Protein AF-A0A940CC14-F1 (afdb_monomer)

Structure (mmCIF, N/CA/C/O backbone):
data_AF-A0A940CC14-F1
#
_entry.id   AF-A0A940CC14-F1
#
loop_
_atom_site.group_PDB
_atom_site.id
_atom_site.type_symbol
_atom_site.label_atom_id
_atom_site.label_alt_id
_atom_site.label_comp_id
_atom_site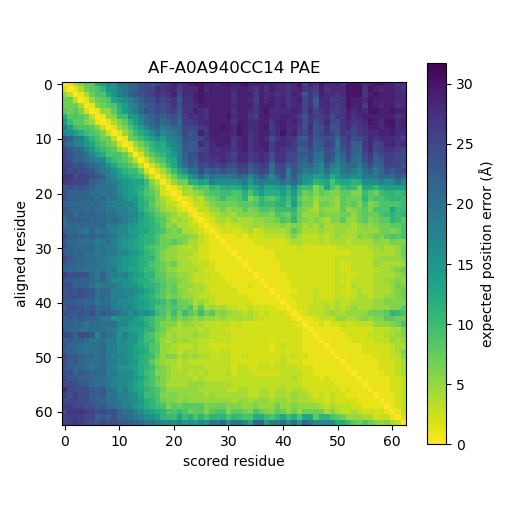.label_asym_id
_atom_site.label_entity_id
_atom_site.label_seq_id
_atom_site.pdbx_PDB_ins_code
_atom_site.Cartn_x
_atom_site.Cartn_y
_atom_site.Cartn_z
_atom_site.occupancy
_atom_site.B_iso_or_equiv
_atom_site.auth_seq_id
_atom_site.auth_comp_id
_atom_site.auth_asym_id
_atom_site.auth_atom_id
_atom_site.pdbx_PDB_model_num
ATOM 1 N N . MET A 1 1 ? 46.524 -14.607 -15.435 1.00 49.44 1 MET A N 1
ATOM 2 C CA . MET A 1 1 ? 45.149 -14.079 -15.555 1.00 49.44 1 MET A CA 1
ATOM 3 C C . MET A 1 1 ? 44.389 -14.491 -14.307 1.00 49.44 1 MET A C 1
ATOM 5 O O . MET A 1 1 ? 43.983 -15.639 -14.213 1.00 49.44 1 MET A O 1
ATOM 9 N N . ALA A 1 2 ? 44.298 -13.608 -13.315 1.00 46.69 2 ALA A N 1
ATOM 10 C CA . ALA A 1 2 ? 43.555 -13.850 -12.083 1.00 46.69 2 ALA A CA 1
ATOM 11 C C . ALA A 1 2 ? 42.546 -12.709 -11.924 1.00 46.69 2 ALA A C 1
ATOM 13 O O . ALA A 1 2 ? 42.939 -11.565 -11.709 1.00 46.69 2 ALA A O 1
ATOM 14 N N . SER A 1 3 ? 41.261 -13.025 -12.100 1.00 52.75 3 SER A N 1
ATOM 15 C CA . SER A 1 3 ? 40.155 -12.155 -11.706 1.00 52.75 3 SER A CA 1
ATOM 16 C C . SER A 1 3 ? 40.129 -12.054 -10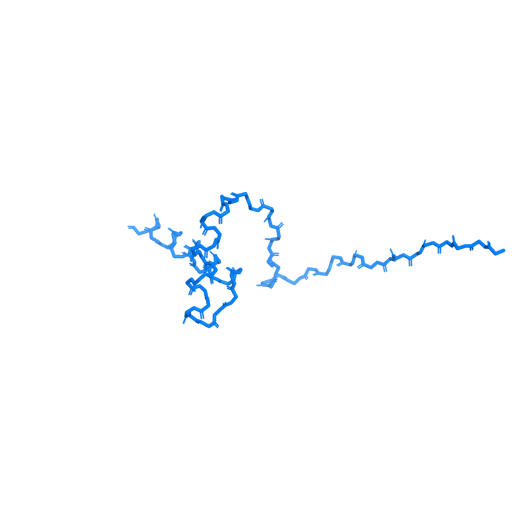.188 1.00 52.75 3 SER A C 1
ATOM 18 O O . SER A 1 3 ? 39.932 -13.061 -9.513 1.00 52.75 3 SER A O 1
ATOM 20 N N . ALA A 1 4 ? 40.283 -10.843 -9.662 1.00 52.41 4 ALA A N 1
ATOM 21 C CA . ALA A 1 4 ? 39.951 -10.523 -8.284 1.00 52.41 4 ALA A CA 1
ATOM 22 C C . ALA A 1 4 ? 38.758 -9.568 -8.307 1.00 52.41 4 ALA A C 1
ATOM 24 O O . ALA A 1 4 ? 38.840 -8.448 -8.809 1.00 52.41 4 ALA A O 1
ATOM 25 N N . ALA A 1 5 ? 37.635 -10.073 -7.805 1.00 57.50 5 ALA A N 1
ATOM 26 C CA . ALA A 1 5 ? 36.448 -9.307 -7.497 1.00 57.50 5 ALA A CA 1
ATOM 27 C C . ALA A 1 5 ? 36.796 -8.183 -6.513 1.00 57.50 5 ALA A C 1
ATOM 29 O O . ALA A 1 5 ? 37.397 -8.422 -5.468 1.00 57.50 5 ALA A O 1
ATOM 30 N N . GLY A 1 6 ? 36.377 -6.970 -6.847 1.00 48.00 6 GLY A N 1
ATOM 31 C CA . GLY A 1 6 ? 36.411 -5.827 -5.955 1.00 48.00 6 GLY A CA 1
ATOM 32 C C . GLY A 1 6 ? 35.157 -5.012 -6.196 1.00 48.00 6 GLY A C 1
ATOM 33 O O . GLY A 1 6 ? 35.153 -4.127 -7.043 1.00 48.00 6 GLY A O 1
ATOM 34 N N . THR A 1 7 ? 34.085 -5.320 -5.472 1.00 60.94 7 THR A N 1
ATOM 35 C CA . THR A 1 7 ? 32.978 -4.378 -5.302 1.00 60.94 7 THR A CA 1
ATOM 36 C C . THR A 1 7 ? 33.112 -3.764 -3.913 1.00 60.94 7 THR A C 1
ATOM 38 O O . THR A 1 7 ? 32.746 -4.418 -2.936 1.00 60.94 7 THR A O 1
ATOM 41 N N . PRO A 1 8 ? 33.646 -2.540 -3.784 1.00 58.78 8 PRO A N 1
ATOM 42 C CA . PRO A 1 8 ? 33.455 -1.731 -2.596 1.00 58.78 8 PRO A CA 1
ATOM 43 C C . PRO A 1 8 ? 32.419 -0.640 -2.896 1.00 58.78 8 PRO A C 1
ATOM 45 O O . PRO A 1 8 ? 32.474 0.008 -3.937 1.00 58.78 8 PRO A O 1
ATOM 48 N 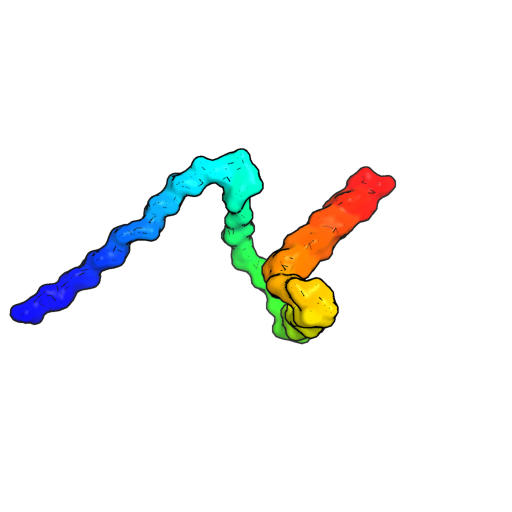N . GLY A 1 9 ? 31.461 -0.449 -1.993 1.00 48.72 9 GLY A N 1
ATOM 49 C CA . GLY A 1 9 ? 30.498 0.648 -2.111 1.00 48.72 9 GLY A CA 1
ATOM 50 C C . GLY A 1 9 ? 29.225 0.466 -1.293 1.00 48.72 9 GLY A C 1
ATOM 51 O O . GLY A 1 9 ? 28.144 0.740 -1.792 1.00 48.72 9 GLY A O 1
ATOM 52 N N . ASN A 1 10 ? 29.327 -0.038 -0.060 1.00 59.69 10 ASN A N 1
ATOM 53 C CA . ASN A 1 10 ? 28.292 0.200 0.948 1.00 59.69 10 ASN A CA 1
ATOM 54 C C . ASN A 1 10 ? 28.767 1.379 1.797 1.00 59.69 10 ASN A C 1
ATOM 56 O O . ASN A 1 10 ? 29.395 1.194 2.839 1.00 59.69 10 ASN A O 1
ATOM 60 N N . GLU A 1 11 ? 28.514 2.587 1.308 1.00 61.09 11 GLU A N 1
ATOM 61 C CA . GLU A 1 11 ? 28.630 3.817 2.086 1.00 61.09 11 GLU A CA 1
ATOM 62 C C . GLU A 1 11 ? 27.361 3.974 2.939 1.00 61.09 11 GLU A C 1
ATOM 64 O O . GLU A 1 11 ? 26.257 4.007 2.390 1.00 61.09 11 GLU A O 1
ATOM 69 N N . PRO A 1 12 ? 27.459 4.052 4.279 1.00 64.56 12 PRO A N 1
ATOM 70 C CA . PRO A 1 12 ? 26.334 4.441 5.105 1.00 64.56 12 PRO A CA 1
ATOM 71 C C . PRO A 1 12 ? 26.341 5.968 5.214 1.00 64.56 12 PRO A C 1
ATOM 73 O O . PRO A 1 12 ? 26.874 6.521 6.172 1.00 64.56 12 PRO A O 1
ATOM 76 N N . GLU A 1 13 ? 25.766 6.664 4.234 1.00 54.03 13 GLU A N 1
ATOM 77 C CA . GLU A 1 13 ? 25.535 8.106 4.357 1.00 54.03 13 GLU A CA 1
ATOM 78 C C . GLU A 1 13 ? 24.175 8.344 5.034 1.00 54.03 13 GLU A C 1
ATOM 80 O O . GLU A 1 13 ? 23.101 8.119 4.473 1.00 54.03 13 GLU A O 1
ATOM 85 N N . GLN A 1 14 ? 24.231 8.721 6.312 1.00 57.28 14 GLN A N 1
ATOM 86 C CA . GLN A 1 14 ? 23.076 9.091 7.124 1.00 57.28 14 GLN A CA 1
ATOM 87 C C . GLN A 1 14 ? 22.531 10.454 6.689 1.00 57.28 14 GLN A C 1
ATOM 89 O O . GLN A 1 14 ? 23.166 11.481 6.905 1.00 57.28 14 GLN A O 1
ATOM 94 N N . ALA A 1 15 ? 21.306 10.454 6.160 1.00 49.00 15 ALA A N 1
ATOM 95 C CA . ALA A 1 15 ? 20.454 11.634 6.073 1.00 49.00 15 ALA A CA 1
ATOM 96 C C . ALA A 1 15 ? 19.224 11.446 6.981 1.00 49.00 15 ALA A C 1
ATOM 98 O O . ALA A 1 15 ? 18.253 10.757 6.639 1.00 49.00 15 ALA A O 1
ATOM 99 N N . ASP A 1 16 ? 19.290 12.066 8.159 1.00 56.97 16 ASP A N 1
ATOM 100 C CA . ASP A 1 16 ? 18.248 12.205 9.183 1.00 56.97 16 ASP A CA 1
ATOM 101 C C . ASP A 1 16 ? 16.999 12.944 8.645 1.00 56.97 16 ASP A C 1
ATOM 103 O O . ASP A 1 16 ? 16.801 14.134 8.862 1.00 56.97 16 ASP A O 1
ATOM 107 N N . ASN A 1 17 ? 16.187 12.226 7.861 1.00 53.72 17 ASN A N 1
ATOM 108 C CA . ASN A 1 17 ? 14.742 12.375 7.556 1.00 53.72 17 ASN A CA 1
ATOM 109 C C . ASN A 1 17 ? 14.356 11.562 6.300 1.00 53.72 17 ASN A C 1
ATOM 111 O O . ASN A 1 17 ? 13.175 11.351 6.042 1.00 53.72 17 ASN A O 1
ATOM 115 N N . CYS A 1 18 ? 15.341 11.071 5.534 1.00 50.34 18 CYS A N 1
ATOM 116 C CA . CYS A 1 18 ? 15.148 10.238 4.338 1.00 50.34 18 CYS A CA 1
ATOM 117 C C . CYS A 1 18 ? 15.640 8.786 4.538 1.00 50.34 18 CYS A C 1
ATOM 119 O O . CYS A 1 18 ? 15.596 7.962 3.626 1.00 50.34 18 CYS A O 1
ATOM 121 N N . ALA A 1 19 ? 16.108 8.435 5.739 1.00 59.94 19 ALA A N 1
ATOM 122 C CA . ALA A 1 19 ? 16.573 7.090 6.060 1.00 59.94 19 ALA A CA 1
ATOM 123 C C . ALA A 1 19 ? 15.389 6.126 6.267 1.00 59.94 19 ALA A C 1
ATOM 125 O O . ALA A 1 19 ? 14.987 5.813 7.392 1.00 59.94 19 ALA A O 1
ATOM 126 N N . LYS A 1 20 ? 14.816 5.633 5.162 1.00 66.44 20 LYS A N 1
ATOM 127 C CA . LYS A 1 20 ? 13.854 4.522 5.187 1.00 66.44 20 LYS A CA 1
ATOM 128 C C . LYS A 1 20 ? 14.561 3.283 5.730 1.00 66.44 20 LYS A C 1
ATOM 130 O O . LYS A 1 20 ? 15.418 2.705 5.063 1.00 66.44 20 LYS A O 1
ATOM 135 N N . LYS A 1 21 ? 14.211 2.867 6.949 1.00 74.50 21 LYS A N 1
ATOM 136 C CA . LYS A 1 21 ? 14.733 1.624 7.528 1.00 74.50 21 LYS A CA 1
ATOM 137 C C . LYS A 1 21 ? 14.258 0.445 6.682 1.00 74.50 21 LYS A C 1
ATOM 139 O O . LYS A 1 21 ? 13.064 0.160 6.628 1.00 74.50 21 LYS A O 1
ATOM 144 N N . GLN A 1 22 ? 15.194 -0.245 6.036 1.00 74.88 22 GLN A N 1
ATOM 145 C CA . GLN A 1 22 ? 14.900 -1.479 5.317 1.00 74.88 22 GLN A CA 1
ATOM 146 C C . GLN A 1 22 ? 14.734 -2.610 6.334 1.00 74.88 22 GLN A C 1
ATOM 148 O O . GLN A 1 22 ? 15.705 -3.094 6.911 1.00 74.88 22 GLN A O 1
ATOM 153 N N . LEU A 1 23 ? 13.486 -3.000 6.589 1.00 74.25 23 LEU A N 1
ATOM 154 C CA . LEU A 1 23 ? 13.148 -4.137 7.437 1.00 74.25 23 LEU A CA 1
ATOM 155 C C . LEU A 1 23 ? 12.642 -5.284 6.550 1.00 74.25 23 LEU A C 1
ATOM 157 O O . LEU A 1 23 ? 11.722 -5.058 5.759 1.00 74.25 23 LEU A O 1
ATOM 161 N N . PRO A 1 24 ? 13.167 -6.516 6.682 1.00 76.25 24 PRO A N 1
ATOM 162 C CA . PRO A 1 24 ? 12.581 -7.670 6.016 1.00 76.25 24 PRO A CA 1
ATOM 163 C C . PRO A 1 24 ? 11.195 -7.950 6.608 1.00 76.25 24 PRO A C 1
ATOM 165 O O . PRO A 1 24 ? 11.063 -8.450 7.727 1.00 76.25 24 PRO A O 1
ATOM 168 N N . LEU A 1 25 ? 10.150 -7.616 5.854 1.00 80.25 25 LEU A N 1
ATOM 169 C CA . LEU A 1 25 ? 8.766 -7.851 6.245 1.00 80.25 25 LEU A CA 1
ATOM 170 C C . LEU A 1 25 ? 8.306 -9.210 5.713 1.00 80.25 25 LEU A C 1
ATOM 172 O O . LEU A 1 25 ? 8.319 -9.462 4.509 1.00 80.25 25 LEU A O 1
ATOM 176 N N . ARG A 1 26 ? 7.889 -10.099 6.615 1.00 85.56 26 ARG A N 1
ATOM 177 C CA . ARG A 1 26 ? 7.306 -11.390 6.237 1.00 85.56 26 ARG A CA 1
ATOM 178 C C . ARG A 1 26 ? 5.810 -11.210 6.007 1.00 85.56 26 ARG A C 1
ATOM 180 O O . ARG A 1 26 ? 5.066 -11.000 6.959 1.00 85.56 26 ARG A O 1
ATOM 187 N N . LEU A 1 27 ? 5.385 -11.308 4.753 1.00 86.12 27 LEU A N 1
ATOM 188 C CA . LEU A 1 27 ? 3.981 -11.273 4.344 1.00 86.12 27 LEU A CA 1
ATOM 189 C C . LEU A 1 27 ? 3.611 -12.589 3.658 1.00 86.12 27 LEU A C 1
ATOM 191 O O . LEU A 1 27 ? 4.454 -13.230 3.029 1.00 86.12 27 LEU A O 1
ATOM 195 N N . SER A 1 28 ? 2.346 -12.996 3.766 1.00 91.06 28 SER A N 1
ATOM 196 C CA . SER A 1 28 ? 1.827 -14.082 2.936 1.00 91.06 28 SER A CA 1
ATOM 197 C C . SER A 1 28 ? 1.717 -13.606 1.485 1.00 91.06 28 SER A C 1
ATOM 199 O O . SER A 1 28 ? 1.397 -12.444 1.227 1.00 91.06 28 SER A O 1
ATOM 201 N N . LYS A 1 29 ? 1.955 -14.506 0.522 1.00 90.94 29 LYS A N 1
ATOM 202 C CA . LYS A 1 29 ? 1.904 -14.163 -0.908 1.00 90.94 29 LYS A CA 1
ATOM 203 C C . LYS A 1 29 ? 0.559 -13.546 -1.304 1.00 90.94 29 LYS A C 1
ATOM 205 O O . LYS A 1 29 ? 0.531 -12.529 -1.978 1.00 90.94 29 LYS A O 1
ATOM 210 N N . LYS A 1 30 ? -0.543 -14.127 -0.819 1.00 93.38 30 LYS A N 1
ATOM 211 C CA . LYS A 1 30 ? -1.901 -13.642 -1.090 1.00 93.38 30 LYS A CA 1
ATOM 212 C C . LYS A 1 30 ? -2.086 -12.180 -0.671 1.00 93.38 30 LYS A C 1
ATOM 214 O O . LYS A 1 30 ? -2.595 -11.387 -1.448 1.00 93.38 30 LYS A O 1
ATOM 219 N N . LEU A 1 31 ? -1.631 -11.825 0.533 1.00 91.06 31 LEU A N 1
ATOM 220 C CA . LEU A 1 31 ? -1.742 -10.457 1.032 1.00 91.06 31 LEU A CA 1
ATOM 221 C C . LEU A 1 31 ? -0.882 -9.492 0.210 1.00 91.06 31 LEU A C 1
ATOM 223 O O . LEU A 1 31 ? -1.313 -8.383 -0.079 1.00 91.06 31 LEU A O 1
ATOM 227 N N . TYR A 1 32 ? 0.323 -9.912 -0.181 1.00 91.94 32 TYR A N 1
ATOM 228 C CA . TYR A 1 32 ? 1.172 -9.105 -1.054 1.00 91.94 32 TYR A CA 1
ATOM 229 C C . TYR A 1 32 ? 0.508 -8.842 -2.412 1.00 91.94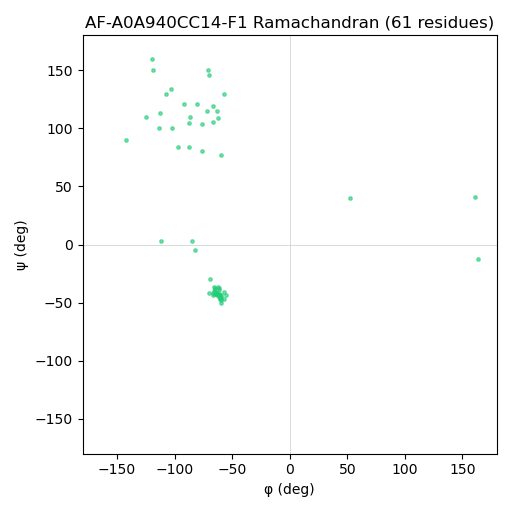 32 TYR A C 1
ATOM 231 O O . TYR A 1 32 ? 0.508 -7.702 -2.864 1.00 91.94 32 TYR A O 1
ATOM 239 N N . ASP A 1 33 ? -0.087 -9.866 -3.028 1.00 94.00 33 ASP A N 1
ATOM 240 C CA . ASP A 1 33 ? -0.769 -9.739 -4.320 1.00 94.00 33 ASP A CA 1
ATOM 241 C C . ASP A 1 33 ? -1.966 -8.767 -4.228 1.00 94.00 33 ASP A C 1
ATOM 243 O O . ASP A 1 33 ? -2.131 -7.907 -5.091 1.00 94.00 33 ASP A O 1
ATOM 247 N N . GLU A 1 34 ? -2.759 -8.843 -3.151 1.00 94.12 34 GLU A N 1
ATOM 248 C CA . GLU A 1 34 ? -3.871 -7.913 -2.892 1.00 94.12 34 GLU A CA 1
ATOM 249 C C . GLU A 1 34 ? -3.380 -6.467 -2.691 1.00 94.12 34 GLU A C 1
ATOM 251 O O . GLU A 1 34 ? -3.944 -5.528 -3.256 1.00 94.12 34 GLU A O 1
ATOM 256 N N . LEU A 1 35 ? -2.292 -6.274 -1.934 1.00 92.19 35 LEU A N 1
ATOM 257 C CA . LEU A 1 35 ? -1.676 -4.957 -1.741 1.00 92.19 35 LEU A CA 1
ATOM 258 C C . LEU A 1 35 ? -1.083 -4.398 -3.037 1.00 92.19 35 LEU A C 1
ATOM 260 O O . LEU A 1 35 ? -1.137 -3.190 -3.258 1.00 92.19 35 LEU A O 1
ATOM 264 N N . ALA A 1 36 ? -0.514 -5.258 -3.882 1.00 92.19 36 ALA A N 1
ATOM 265 C CA . ALA A 1 36 ? 0.055 -4.866 -5.162 1.00 92.19 36 ALA A CA 1
ATOM 266 C C . ALA A 1 36 ? -1.027 -4.449 -6.165 1.00 92.19 36 ALA A C 1
ATOM 268 O O . ALA A 1 36 ? -0.851 -3.434 -6.837 1.00 92.19 36 ALA A O 1
ATOM 269 N N . ALA A 1 37 ? -2.147 -5.177 -6.222 1.00 94.88 37 ALA A N 1
ATOM 270 C CA . ALA A 1 37 ? -3.303 -4.799 -7.032 1.00 94.88 37 ALA A CA 1
ATOM 271 C C . ALA A 1 37 ? -3.848 -3.429 -6.605 1.00 94.88 37 ALA A C 1
ATOM 273 O O . ALA A 1 37 ? -3.979 -2.53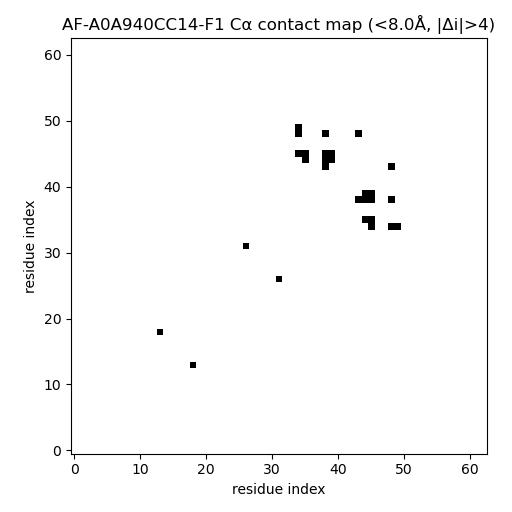2 -7.431 1.00 94.88 37 ALA A O 1
ATOM 274 N N . TRP A 1 38 ? -4.035 -3.223 -5.299 1.00 94.25 38 TRP A N 1
ATOM 275 C CA . TRP A 1 38 ? -4.500 -1.936 -4.788 1.00 94.25 38 TRP A CA 1
ATOM 276 C C . TRP A 1 38 ? -3.502 -0.797 -5.053 1.00 94.25 38 TRP A C 1
ATOM 278 O O . TRP A 1 38 ? -3.890 0.299 -5.448 1.00 94.25 38 TRP A O 1
ATOM 288 N N . ALA A 1 39 ? -2.199 -1.038 -4.882 1.00 94.19 39 ALA A N 1
ATOM 289 C CA . ALA A 1 39 ? -1.183 -0.040 -5.207 1.00 94.19 39 ALA A CA 1
ATOM 290 C C . ALA A 1 39 ? -1.206 0.340 -6.699 1.00 94.19 39 ALA A C 1
ATOM 292 O O . ALA A 1 39 ? -1.018 1.512 -7.026 1.00 94.19 39 ALA A O 1
ATOM 293 N N . ALA A 1 40 ? -1.461 -0.629 -7.586 1.00 92.88 40 ALA A N 1
ATOM 294 C CA . ALA A 1 40 ? -1.597 -0.389 -9.018 1.00 92.88 40 ALA A CA 1
ATOM 295 C C . ALA A 1 40 ? -2.824 0.480 -9.341 1.00 92.88 40 ALA A C 1
ATOM 297 O O . ALA A 1 40 ? -2.690 1.420 -10.124 1.00 92.88 40 ALA A O 1
ATOM 298 N N . ASP A 1 41 ? -3.964 0.228 -8.690 1.00 95.12 41 ASP A N 1
ATOM 299 C CA . ASP A 1 41 ? -5.180 1.044 -8.835 1.00 95.12 41 ASP A CA 1
ATOM 300 C C . ASP A 1 41 ? -4.964 2.498 -8.367 1.00 95.12 41 ASP A C 1
ATOM 302 O O . ASP A 1 41 ? -5.459 3.442 -8.983 1.00 95.12 41 ASP A O 1
ATOM 306 N N . ASP A 1 42 ? -4.165 2.691 -7.312 1.00 91.25 42 ASP A N 1
ATOM 307 C CA . ASP A 1 42 ? -3.828 4.005 -6.745 1.00 91.25 42 ASP A CA 1
ATOM 308 C C . ASP A 1 42 ? -2.644 4.703 -7.459 1.00 91.25 42 ASP A C 1
ATOM 310 O O . ASP A 1 42 ? -2.220 5.782 -7.025 1.00 91.25 42 ASP A O 1
ATOM 314 N N . PHE A 1 43 ? -2.085 4.108 -8.525 1.00 91.38 43 PHE A N 1
ATOM 315 C CA . PHE A 1 43 ? -0.866 4.557 -9.224 1.00 91.38 43 PHE A CA 1
ATOM 316 C C . PHE A 1 43 ? 0.335 4.782 -8.284 1.00 91.38 43 PHE A C 1
ATOM 318 O O . PHE A 1 43 ? 1.111 5.733 -8.432 1.00 91.38 43 PHE A O 1
ATOM 325 N N . ARG A 1 44 ? 0.508 3.903 -7.292 1.00 86.75 44 ARG A N 1
ATOM 326 C CA . ARG A 1 44 ? 1.606 3.943 -6.314 1.00 86.75 44 ARG A CA 1
ATOM 327 C C . ARG A 1 44 ? 2.459 2.684 -6.373 1.00 86.75 44 ARG A C 1
ATOM 329 O O . ARG A 1 44 ? 2.048 1.624 -6.829 1.00 86.75 44 ARG A O 1
ATOM 336 N N . SER A 1 45 ? 3.680 2.789 -5.849 1.00 91.38 45 SER A N 1
ATOM 337 C CA . SER A 1 45 ? 4.499 1.601 -5.601 1.00 91.38 45 SER A CA 1
ATOM 338 C C . SER A 1 45 ? 3.941 0.790 -4.430 1.00 91.38 45 SER A C 1
ATOM 340 O O . SER A 1 45 ? 3.413 1.353 -3.468 1.00 91.38 45 SER A O 1
ATOM 342 N N . VAL A 1 46 ? 4.144 -0.528 -4.466 1.00 90.88 46 VAL A N 1
ATOM 343 C CA . VAL A 1 46 ? 3.735 -1.435 -3.381 1.00 90.88 46 VAL A CA 1
ATOM 344 C C . VAL A 1 46 ? 4.365 -1.028 -2.043 1.00 90.88 46 VAL A C 1
ATOM 346 O O . VAL A 1 46 ? 3.682 -0.990 -1.025 1.00 90.88 46 VAL A O 1
ATOM 349 N N . ASN A 1 47 ? 5.643 -0.628 -2.042 1.00 89.81 47 ASN A N 1
ATOM 350 C CA . ASN A 1 47 ? 6.319 -0.143 -0.833 1.00 89.81 47 ASN A CA 1
ATOM 351 C C . ASN A 1 47 ? 5.673 1.138 -0.283 1.00 89.81 47 ASN A C 1
ATOM 353 O O . ASN A 1 47 ? 5.476 1.245 0.925 1.00 89.81 47 ASN A O 1
ATOM 357 N N . GLY A 1 48 ? 5.307 2.083 -1.156 1.00 90.19 48 GLY A N 1
ATOM 358 C CA . GLY A 1 48 ? 4.598 3.299 -0.751 1.00 90.19 48 GLY A CA 1
ATOM 359 C C . GLY A 1 48 ? 3.204 3.008 -0.193 1.00 90.19 48 GLY A C 1
ATOM 360 O O . GLY A 1 48 ? 2.796 3.622 0.791 1.00 90.19 48 GLY A O 1
ATOM 361 N N . GLN A 1 49 ? 2.498 2.026 -0.761 1.00 92.62 49 GLN A N 1
ATOM 362 C CA . GLN A 1 49 ? 1.197 1.595 -0.251 1.00 92.62 49 GLN A CA 1
ATOM 363 C C . GLN A 1 49 ? 1.307 0.940 1.131 1.00 92.62 49 GLN A C 1
ATOM 365 O O . GLN A 1 49 ? 0.517 1.245 2.025 1.00 92.62 49 GLN A O 1
ATOM 370 N N . ILE A 1 50 ? 2.319 0.092 1.342 1.00 90.75 50 ILE A N 1
ATOM 371 C CA . ILE A 1 50 ? 2.607 -0.505 2.655 1.00 90.75 50 ILE A CA 1
ATOM 372 C C . ILE A 1 50 ? 2.916 0.592 3.686 1.00 90.75 50 ILE A C 1
ATOM 374 O O . ILE A 1 50 ? 2.365 0.574 4.787 1.00 90.75 50 ILE A O 1
ATOM 378 N N . GLU A 1 51 ? 3.753 1.570 3.335 1.00 89.44 51 GLU A N 1
ATOM 379 C CA . GLU A 1 51 ? 4.110 2.695 4.212 1.00 89.44 51 GLU A CA 1
ATOM 380 C C . GLU A 1 51 ? 2.884 3.540 4.599 1.00 89.44 51 GLU A C 1
ATOM 382 O O . GLU A 1 51 ? 2.696 3.873 5.777 1.00 89.44 51 GLU A O 1
ATOM 387 N N .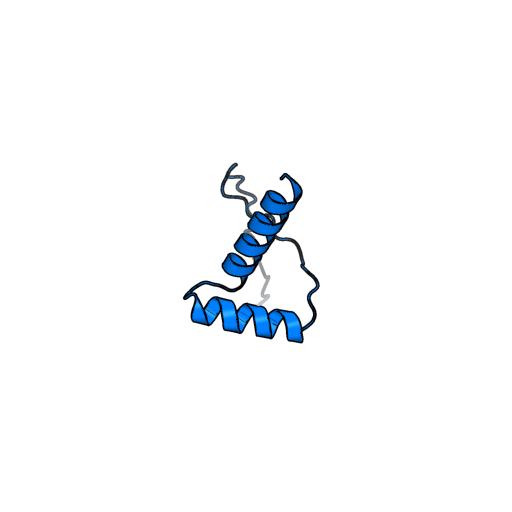 TYR A 1 52 ? 2.010 3.827 3.632 1.00 91.38 52 TYR A N 1
ATOM 388 C CA . TYR A 1 52 ? 0.749 4.527 3.863 1.00 91.38 52 TYR A CA 1
ATOM 389 C C . TYR A 1 52 ? -0.143 3.766 4.850 1.00 91.38 52 TYR A C 1
ATOM 391 O O . TYR A 1 52 ? -0.578 4.331 5.856 1.00 91.38 52 TYR A O 1
ATOM 399 N N . LEU A 1 53 ? -0.352 2.466 4.625 1.00 91.00 53 LEU A N 1
ATOM 400 C CA . LEU A 1 53 ? -1.181 1.636 5.498 1.00 91.00 53 LEU A CA 1
ATOM 401 C C . LEU A 1 53 ? -0.642 1.564 6.924 1.00 91.00 53 LEU A C 1
ATOM 403 O O . LEU A 1 53 ? -1.417 1.690 7.875 1.00 91.00 53 LEU A O 1
ATOM 407 N N . LEU A 1 54 ? 0.672 1.405 7.093 1.00 90.25 54 LEU A N 1
ATOM 408 C CA . LEU A 1 54 ? 1.301 1.387 8.415 1.00 90.25 54 LEU A CA 1
ATOM 409 C C . LEU A 1 54 ? 1.140 2.735 9.127 1.00 90.25 54 LEU A C 1
ATOM 411 O O . LEU A 1 54 ? 0.790 2.767 10.310 1.00 90.25 54 LEU A O 1
ATOM 415 N N . THR A 1 55 ? 1.326 3.841 8.405 1.00 91.19 55 THR A N 1
ATOM 416 C CA . THR A 1 55 ? 1.143 5.197 8.939 1.00 91.19 55 THR A CA 1
ATOM 417 C C . THR A 1 55 ? -0.294 5.415 9.410 1.00 91.19 55 THR A C 1
ATOM 419 O O . THR A 1 55 ? -0.520 5.885 10.529 1.00 91.19 55 THR A O 1
ATOM 422 N N . GLU A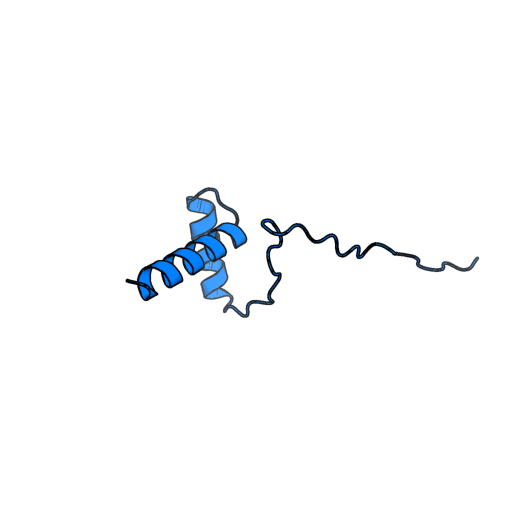 1 56 ? -1.274 5.022 8.599 1.00 93.06 56 GLU A N 1
ATOM 423 C CA . GLU A 1 56 ? -2.690 5.128 8.949 1.00 93.06 56 GLU A CA 1
ATOM 424 C C . GLU A 1 56 ? -3.061 4.226 10.136 1.00 93.06 56 GLU A C 1
ATOM 426 O O . GLU A 1 56 ? -3.785 4.664 11.033 1.00 93.06 56 GLU A O 1
ATOM 431 N N . CYS A 1 57 ? -2.519 3.006 10.218 1.00 92.94 57 CYS A N 1
ATOM 432 C CA . CYS A 1 57 ? -2.711 2.123 11.375 1.00 92.94 57 CYS A CA 1
ATOM 433 C C . CYS A 1 57 ? -2.187 2.752 12.677 1.00 92.94 57 CYS A C 1
ATOM 435 O O . CYS A 1 57 ? -2.867 2.708 13.705 1.00 92.94 57 CYS A O 1
ATOM 437 N N . VAL A 1 58 ? -1.005 3.376 12.643 1.00 93.25 58 VAL A N 1
ATOM 438 C CA . VAL A 1 58 ? -0.424 4.054 13.814 1.00 93.25 58 VAL A CA 1
ATOM 439 C C . VAL A 1 58 ? -1.249 5.278 14.208 1.00 93.25 58 VAL A C 1
ATOM 441 O O . VAL A 1 58 ? -1.525 5.463 15.395 1.00 93.25 58 VAL A O 1
ATOM 444 N N . LYS A 1 59 ? -1.686 6.093 13.239 1.00 92.19 59 LYS A N 1
ATOM 445 C CA . LYS A 1 59 ? -2.568 7.242 13.502 1.00 92.19 59 LYS A CA 1
ATOM 446 C C . LYS A 1 59 ? -3.882 6.808 14.149 1.00 92.19 59 LYS A C 1
ATOM 448 O O . LYS A 1 59 ? -4.282 7.413 15.139 1.00 92.19 59 LYS A O 1
ATOM 453 N N . LYS A 1 60 ? -4.517 5.747 13.635 1.00 92.62 60 LYS A N 1
ATOM 454 C CA . LYS A 1 60 ? -5.756 5.182 14.198 1.00 92.62 60 LYS A CA 1
ATOM 455 C C . LYS A 1 60 ? -5.569 4.673 15.624 1.00 92.62 60 LYS A C 1
ATOM 457 O O . LYS A 1 60 ? -6.453 4.878 16.437 1.00 92.62 60 LYS A O 1
ATOM 462 N N . ARG A 1 61 ? -4.429 4.049 15.941 1.00 92.56 61 ARG A N 1
ATOM 463 C CA . ARG A 1 61 ? -4.128 3.551 17.297 1.00 92.56 61 ARG A CA 1
ATOM 464 C C . ARG A 1 61 ? -3.898 4.667 18.322 1.00 92.56 61 ARG A C 1
ATOM 466 O O . ARG A 1 61 ? -4.092 4.448 19.511 1.00 92.56 61 ARG A O 1
ATOM 473 N N . ARG A 1 62 ? -3.399 5.825 17.884 1.00 85.38 62 ARG A N 1
ATOM 474 C CA . ARG A 1 62 ? -3.134 6.985 18.755 1.00 85.38 62 ARG A CA 1
ATOM 475 C C . ARG A 1 62 ? -4.381 7.830 19.036 1.00 85.38 62 ARG A C 1
ATOM 477 O O . ARG A 1 62 ? -4.269 8.800 19.781 1.00 85.38 62 ARG A O 1
ATOM 484 N N . LYS A 1 63 ? -5.507 7.502 18.405 1.00 64.62 63 LYS A N 1
ATOM 485 C CA . LYS A 1 63 ? -6.804 8.148 18.585 1.00 64.62 63 LYS A CA 1
ATO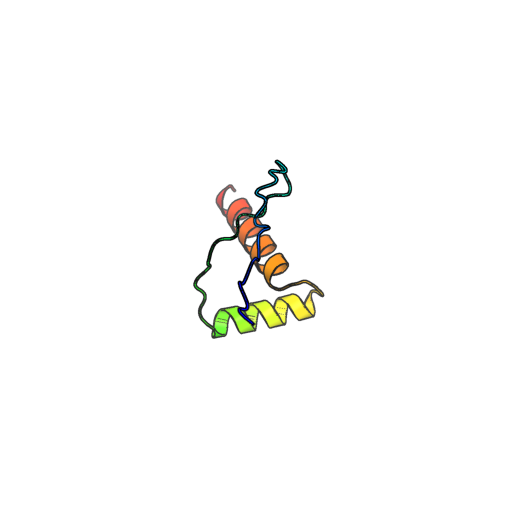M 486 C C . LYS A 1 63 ? -7.674 7.290 19.493 1.00 64.62 63 LYS A C 1
ATOM 488 O O . LYS A 1 63 ? -8.433 7.899 20.270 1.00 64.62 63 LYS A O 1
#

Secondary structure (DSSP, 8-state):
---------------TTT----------HHHHHHHHHHHHHTT--HHHHHHHHHHHHHHHHT-

Radius of gyration: 17.96 Å; Cα contacts (8 Å, |Δi|>4): 14; chains: 1; bounding box: 52×26×34 Å

Foldseek 3Di:
DDDDDDDDDPDPDDDVPPPDDDDPDDDDPVVLVVLCVVCVVVVHDSVVSVVVVVVVVVVVVVD

Nearest PDB structures (foldseek):
  6sbx-assembly1_C  TM=7.924E-01  e=5.276E-01  Myxococcus xanthus
  2ba3-assembly1_B  TM=7.906E-01  e=9.121E-01  Plasmid R64
  8pv2-assembly1_CQ  TM=5.858E-01  e=4.360E+00  Thermochaetoides thermophila DSM 1495

Mean predicted aligned error: 12.14 Å

pLDDT: mean 78.37, std 16.88, range [46.69, 95.12]

Solvent-accessible surface area (backbone atoms only — not comparable to full-atom values): 4287 Å² total; per-residue (Å²): 141,79,91,76,90,77,89,83,83,88,76,87,80,87,48,101,87,76,70,76,79,88,68,94,75,90,71,57,69,69,60,50,53,54,48,40,53,52,11,55,77,70,74,44,52,50,67,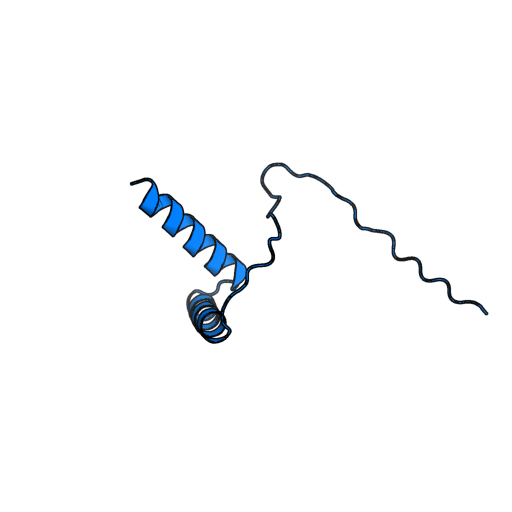58,44,52,53,49,52,53,52,50,53,52,55,59,72,76,105

Sequence (63 aa):
MASAAGTPGNEPEQADNCAKKQLPLRLSKKLYDELAAWAADDFRSVNGQIEYLLTECVKKRRK